Protein AF-A0A7R8H8C0-F1 (afdb_monomer_lite)

Sequence (137 aa):
MSNDFVPSKLDGRASLTVHQILSSFSAPLKEEHAWALTYQFVVGLRGLPFPTTHSGAAPYFIPNECKHIYIREDGHIHQATFSNPLGYKRDLLMSKNKCLLELGLILFSALDFGLKDEEERSFSRELEDLFNLINSG

Secondary structure (DSSP, 8-state):
------PPPP-TTSEEEHHHHHHHHTSPPPHHHHHHHHHHHHHHHHHSPP--TTS-PPPPB---SGGG-EEETTSPBPGGGG--TT--S--B---HHHHHHHHHHHHHHHHSTT--TT-PPPPPHHHHHHHHHHHT-

InterPro domains:
  IPR011019 KIND domain [PF16474] (17-134)
  IPR011019 KIND domain [PS51377] (16-137)
  IPR029901 Protein Spire [PTHR21345] (11-134)

Organism: Lepeophtheirus salmonis (NCBI:txid72036)

Structure (mmCIF, N/CA/C/O backbone):
data_AF-A0A7R8H8C0-F1
#
_entry.id   AF-A0A7R8H8C0-F1
#
loop_
_atom_site.group_PDB
_atom_site.id
_atom_site.type_symbol
_atom_site.label_atom_id
_atom_site.label_alt_id
_atom_site.label_comp_id
_atom_site.label_asym_id
_atom_site.label_entity_id
_atom_site.label_seq_id
_atom_site.pdbx_PDB_ins_code
_atom_site.Cartn_x
_atom_site.Cartn_y
_atom_site.Cartn_z
_atom_site.occupancy
_atom_site.B_iso_or_equiv
_atom_site.auth_seq_id
_atom_site.auth_comp_id
_atom_site.auth_asym_id
_atom_site.auth_atom_id
_atom_site.pdbx_PDB_model_num
ATOM 1 N N . MET A 1 1 ? -29.161 10.968 2.824 1.00 39.56 1 MET A N 1
ATOM 2 C CA . MET A 1 1 ? -27.871 10.690 2.162 1.00 39.56 1 MET A CA 1
ATOM 3 C C . MET A 1 1 ? -27.995 9.304 1.563 1.00 39.56 1 MET A C 1
ATOM 5 O O . MET A 1 1 ? -28.192 8.365 2.322 1.00 39.56 1 MET A O 1
ATOM 9 N N . SER A 1 2 ? -28.063 9.202 0.234 1.00 43.22 2 SER A N 1
ATOM 10 C CA . SER A 1 2 ? -28.180 7.906 -0.446 1.00 43.22 2 SER A CA 1
ATOM 11 C C . SER A 1 2 ? -26.827 7.207 -0.329 1.00 43.22 2 SER A C 1
ATOM 13 O O . SER A 1 2 ? -25.829 7.747 -0.802 1.00 43.22 2 SER A O 1
ATOM 15 N N . ASN A 1 3 ? -26.775 6.067 0.364 1.00 49.66 3 ASN A N 1
ATOM 16 C CA . ASN A 1 3 ? -25.627 5.163 0.309 1.00 49.66 3 ASN A CA 1
ATOM 17 C C . ASN A 1 3 ? -25.702 4.442 -1.037 1.00 49.66 3 ASN A C 1
ATOM 19 O O . ASN A 1 3 ? -26.163 3.303 -1.124 1.00 49.66 3 ASN A O 1
ATOM 23 N N . ASP A 1 4 ? -25.304 5.136 -2.099 1.00 55.84 4 ASP A N 1
ATOM 24 C CA . ASP A 1 4 ? -25.167 4.533 -3.416 1.00 55.84 4 ASP A CA 1
ATOM 25 C C . ASP A 1 4 ? -23.896 3.682 -3.389 1.00 55.84 4 ASP A C 1
ATOM 27 O O . ASP A 1 4 ? -22.810 4.112 -3.772 1.00 55.84 4 ASP A O 1
ATOM 31 N N . PHE A 1 5 ? -24.024 2.469 -2.852 1.00 54.47 5 PHE A N 1
ATOM 32 C CA . PHE A 1 5 ? -23.000 1.442 -2.955 1.00 54.47 5 PHE A CA 1
ATOM 33 C C . PHE A 1 5 ? -22.693 1.229 -4.440 1.00 54.47 5 PHE A C 1
ATOM 35 O O . PHE A 1 5 ? -23.514 0.688 -5.182 1.00 54.47 5 PHE A O 1
ATOM 42 N N . VAL A 1 6 ? -21.517 1.674 -4.883 1.00 61.12 6 VAL A N 1
ATOM 43 C CA . VAL A 1 6 ? -21.005 1.387 -6.223 1.00 61.12 6 VAL A CA 1
ATOM 44 C C . VAL A 1 6 ? -20.201 0.091 -6.121 1.00 61.12 6 VAL A C 1
ATOM 46 O O . VAL A 1 6 ? -19.080 0.123 -5.610 1.00 61.12 6 VAL A O 1
ATOM 49 N N . PRO A 1 7 ? -20.734 -1.065 -6.563 1.00 61.03 7 PRO A N 1
ATOM 50 C CA . PRO A 1 7 ? -19.987 -2.313 -6.523 1.00 61.03 7 PRO A CA 1
ATOM 51 C C . PRO A 1 7 ? -18.718 -2.188 -7.366 1.00 61.03 7 PRO A C 1
ATOM 53 O O . PRO A 1 7 ? -18.779 -2.034 -8.590 1.00 61.03 7 PRO A O 1
ATOM 56 N N . SER A 1 8 ? -17.561 -2.287 -6.714 1.00 75.50 8 SER A N 1
ATOM 57 C CA . SER A 1 8 ? -16.287 -2.379 -7.418 1.00 75.50 8 SER A CA 1
ATOM 58 C C . SER A 1 8 ? -16.183 -3.734 -8.107 1.00 75.50 8 SER A C 1
ATOM 60 O O . SER A 1 8 ? -16.211 -4.782 -7.465 1.00 75.50 8 SER A O 1
ATOM 62 N N . LYS A 1 9 ? -16.079 -3.713 -9.436 1.00 81.25 9 LYS A N 1
ATOM 63 C CA . LYS A 1 9 ? -15.799 -4.905 -10.240 1.00 81.25 9 LYS A CA 1
ATOM 64 C C . LYS A 1 9 ? -14.295 -5.067 -10.381 1.00 81.25 9 LYS A C 1
ATOM 66 O O . LYS A 1 9 ? -13.596 -4.074 -10.587 1.00 81.25 9 LYS A O 1
ATOM 71 N N . LEU A 1 10 ? -13.829 -6.312 -10.315 1.00 82.94 10 LEU A N 1
ATOM 72 C CA . LEU A 1 10 ? -12.457 -6.645 -10.676 1.00 82.94 10 LEU A CA 1
ATOM 73 C C . LEU A 1 10 ? -12.171 -6.132 -12.091 1.00 82.94 10 LEU A C 1
ATOM 75 O O . LEU A 1 10 ? -13.009 -6.258 -12.990 1.00 82.94 10 LEU A O 1
ATOM 79 N N . ASP A 1 11 ? -11.003 -5.527 -12.278 1.00 82.12 11 ASP A N 1
ATOM 80 C CA . ASP A 1 11 ? -10.558 -5.123 -13.604 1.00 82.12 11 ASP A CA 1
ATOM 81 C C . ASP A 1 11 ? -10.111 -6.348 -14.431 1.00 82.12 11 ASP A C 1
ATOM 83 O O . ASP A 1 11 ? -10.142 -7.493 -13.974 1.00 82.12 11 ASP A O 1
ATOM 87 N N . GLY A 1 12 ? -9.639 -6.122 -15.661 1.00 79.88 12 GLY A N 1
ATOM 88 C CA . GLY A 1 12 ? -9.092 -7.189 -16.514 1.00 79.88 12 GLY A CA 1
ATOM 89 C C . GLY A 1 12 ? -7.861 -7.918 -15.944 1.00 79.88 12 GLY A C 1
ATOM 90 O O . GLY A 1 12 ? -7.312 -8.781 -16.622 1.00 79.88 12 GLY A O 1
ATOM 91 N N . ARG A 1 13 ? -7.404 -7.570 -14.733 1.00 81.88 13 ARG A N 1
ATOM 92 C CA . ARG A 1 13 ? -6.285 -8.184 -14.003 1.00 81.88 13 ARG A CA 1
ATOM 93 C C . ARG A 1 13 ? -6.759 -8.961 -12.774 1.00 81.88 13 ARG A C 1
ATOM 95 O O . ARG A 1 13 ? -5.940 -9.258 -11.904 1.00 81.88 13 ARG A O 1
ATOM 102 N N . ALA A 1 14 ? -8.065 -9.222 -12.664 1.00 91.50 14 ALA A N 1
ATOM 103 C CA . ALA A 1 14 ? -8.679 -9.809 -11.476 1.00 91.50 14 ALA A CA 1
ATOM 104 C C . ALA A 1 14 ? -8.269 -9.059 -10.190 1.00 91.50 14 ALA A C 1
ATOM 106 O O . ALA A 1 14 ? -7.965 -9.675 -9.169 1.00 91.50 14 ALA A O 1
ATOM 107 N N . SER A 1 15 ? -8.168 -7.724 -10.267 1.00 93.75 15 SER A N 1
ATOM 108 C CA . SER A 1 15 ? -7.649 -6.877 -9.188 1.00 93.75 15 SER A CA 1
ATOM 109 C C . SER A 1 15 ? -8.560 -5.689 -8.882 1.00 93.75 15 SER A C 1
ATOM 111 O O . SER A 1 15 ? -9.280 -5.195 -9.751 1.00 93.75 15 SER A O 1
ATOM 113 N N . LEU A 1 16 ? -8.471 -5.195 -7.646 1.00 95.31 16 LEU A N 1
ATOM 114 C CA . LEU A 1 16 ? -9.000 -3.905 -7.203 1.00 95.31 16 LEU A CA 1
ATOM 115 C C . LEU A 1 16 ? -7.878 -3.048 -6.631 1.00 95.31 16 LEU A C 1
ATOM 117 O O . LEU A 1 16 ? -6.918 -3.558 -6.056 1.00 95.31 16 LEU A O 1
ATOM 121 N N . THR A 1 17 ? -8.013 -1.733 -6.745 1.00 95.38 17 THR A N 1
ATOM 122 C CA . THR A 1 17 ? -7.129 -0.816 -6.024 1.00 95.38 17 THR A CA 1
ATOM 123 C C . THR A 1 17 ? -7.547 -0.678 -4.561 1.00 95.38 17 THR A C 1
ATOM 125 O O . THR A 1 17 ? -8.731 -0.795 -4.239 1.00 95.38 17 THR A O 1
ATOM 128 N N . VAL A 1 18 ? -6.604 -0.348 -3.672 1.00 96.56 18 VAL A N 1
ATOM 129 C CA . VAL A 1 18 ? -6.922 -0.024 -2.265 1.00 96.56 18 VAL A CA 1
ATOM 130 C C . VAL A 1 18 ? -7.952 1.105 -2.193 1.00 96.56 18 VAL A C 1
ATOM 132 O O . VAL A 1 18 ? -8.896 1.022 -1.416 1.00 96.56 18 VAL A O 1
ATOM 135 N N . HIS A 1 19 ? -7.844 2.116 -3.062 1.00 95.00 19 HIS A N 1
ATOM 136 C CA . HIS A 1 19 ? -8.834 3.194 -3.135 1.00 95.00 19 HIS A CA 1
ATOM 137 C C . HIS A 1 19 ? -10.246 2.684 -3.464 1.00 95.00 19 HIS A C 1
ATOM 139 O O . HIS A 1 19 ? -11.192 3.038 -2.771 1.00 95.00 19 HIS A O 1
ATOM 145 N N . GLN A 1 20 ? -10.400 1.812 -4.467 1.00 94.69 20 GLN A N 1
ATOM 146 C CA . GLN A 1 20 ? -11.705 1.226 -4.804 1.00 94.69 20 GLN A CA 1
ATOM 147 C C . GLN A 1 20 ? -12.302 0.435 -3.639 1.00 94.69 20 GLN A C 1
ATOM 149 O O . GLN A 1 20 ? -13.507 0.516 -3.403 1.00 94.69 20 GLN A O 1
ATOM 154 N N . ILE A 1 21 ? -11.474 -0.305 -2.898 1.00 93.75 21 ILE A N 1
ATOM 155 C CA . ILE A 1 21 ? -11.909 -1.048 -1.710 1.00 93.75 21 ILE A CA 1
ATOM 156 C C . ILE A 1 21 ? -12.434 -0.071 -0.651 1.00 93.75 21 ILE A C 1
ATOM 158 O O . ILE A 1 21 ? -13.585 -0.195 -0.234 1.00 93.75 21 ILE A O 1
ATOM 162 N N . LEU A 1 22 ? -11.638 0.937 -0.282 1.00 93.88 22 LEU A N 1
ATOM 163 C CA . LEU A 1 22 ? -12.012 1.966 0.696 1.00 93.88 22 LEU A CA 1
ATOM 164 C C . LEU A 1 22 ? -13.315 2.680 0.315 1.00 93.88 22 LEU A C 1
ATOM 166 O O . LEU A 1 22 ? -14.233 2.780 1.128 1.00 93.88 22 LEU A O 1
ATOM 170 N N . SER A 1 23 ? -13.438 3.111 -0.942 1.00 92.50 23 SER A N 1
ATOM 171 C CA . SER A 1 23 ? -14.648 3.765 -1.449 1.00 92.50 23 SER A CA 1
ATOM 172 C C . SER A 1 23 ? -15.868 2.842 -1.431 1.00 92.50 23 SER A C 1
ATOM 174 O O . SER A 1 23 ? -16.953 3.283 -1.062 1.00 92.50 23 SER A O 1
ATOM 176 N N . SER A 1 24 ? -15.707 1.560 -1.775 1.00 90.75 24 SER A N 1
ATOM 177 C CA . SER A 1 24 ? -16.827 0.602 -1.810 1.00 90.75 24 SER A CA 1
ATOM 178 C C . SER A 1 24 ? -17.409 0.340 -0.427 1.00 90.75 24 SER A C 1
ATOM 180 O O . SER A 1 24 ? -18.621 0.205 -0.285 1.00 90.75 24 SER A O 1
ATOM 182 N N . PHE A 1 25 ? -16.552 0.269 0.593 1.00 89.56 25 PHE A N 1
ATOM 183 C CA . PHE A 1 25 ? -16.992 0.097 1.977 1.00 89.56 25 PHE A CA 1
ATOM 184 C C . PHE A 1 25 ? -17.332 1.419 2.665 1.00 89.56 25 PHE A C 1
ATOM 186 O O . PHE A 1 25 ? -17.947 1.392 3.727 1.00 89.56 25 PHE A O 1
ATOM 193 N N . SER A 1 26 ? -16.946 2.556 2.071 1.00 90.38 26 SER A N 1
ATOM 194 C CA . SER A 1 26 ? -17.037 3.882 2.694 1.00 90.38 26 SER A CA 1
ATOM 195 C C . SER A 1 26 ? -16.466 3.874 4.117 1.00 90.38 26 SER A C 1
ATOM 197 O O . SER A 1 26 ? -17.043 4.439 5.042 1.00 90.38 26 SER A O 1
ATOM 199 N N . ALA A 1 27 ? -15.353 3.158 4.292 1.00 90.38 27 ALA A N 1
ATOM 200 C CA . ALA A 1 27 ? -14.741 2.898 5.585 1.00 90.38 27 ALA A CA 1
ATOM 201 C C . ALA A 1 27 ? -13.220 2.765 5.435 1.00 90.38 27 ALA A C 1
ATOM 203 O O . ALA A 1 27 ? -12.754 2.267 4.404 1.00 90.38 27 ALA A O 1
ATOM 204 N N . PRO A 1 28 ? -12.447 3.169 6.456 1.00 92.75 28 PRO A N 1
ATOM 205 C CA . PRO A 1 28 ? -11.004 3.006 6.448 1.00 92.75 28 PRO A CA 1
ATOM 206 C C . PRO A 1 28 ? -10.586 1.542 6.573 1.00 92.75 28 PRO A C 1
ATOM 208 O O . PRO A 1 28 ? -11.372 0.663 6.949 1.00 92.75 28 PRO A O 1
ATOM 211 N N . LEU A 1 29 ? -9.303 1.277 6.325 1.00 92.00 29 LEU A N 1
ATOM 212 C CA . LEU A 1 29 ? -8.721 -0.010 6.687 1.00 92.00 29 LEU A CA 1
ATOM 213 C C . LEU A 1 29 ? -8.802 -0.240 8.205 1.00 92.00 29 LEU A C 1
ATOM 215 O O . LEU A 1 29 ? -8.847 0.687 9.022 1.00 92.00 29 LEU A O 1
ATOM 219 N N . LYS A 1 30 ? -8.822 -1.523 8.566 1.00 91.25 30 LYS A N 1
ATOM 220 C CA . LYS A 1 30 ? -8.546 -1.993 9.925 1.00 91.25 30 LYS A CA 1
ATOM 221 C C . LYS A 1 30 ? -7.059 -2.304 10.039 1.00 91.25 30 LYS A C 1
ATOM 223 O O . LYS A 1 30 ? -6.413 -2.564 9.021 1.00 91.25 30 LYS A O 1
ATOM 228 N N . GLU A 1 31 ? -6.534 -2.332 11.255 1.00 91.69 31 GLU A N 1
ATOM 229 C CA . GLU A 1 31 ? -5.114 -2.613 11.482 1.00 91.69 31 GLU A CA 1
ATOM 230 C C . GLU A 1 31 ? -4.704 -3.984 10.939 1.00 91.69 31 GLU A C 1
ATOM 232 O O . GLU A 1 31 ? -3.680 -4.104 10.273 1.00 91.69 31 GLU A O 1
ATOM 237 N N . GLU A 1 32 ? -5.534 -5.014 11.111 1.00 92.56 32 GLU A N 1
ATOM 238 C CA . GLU A 1 32 ? -5.247 -6.357 10.599 1.00 92.56 32 GLU A CA 1
ATOM 239 C C . GLU A 1 32 ? -5.119 -6.363 9.069 1.00 92.56 32 GLU A C 1
ATOM 241 O O . GLU A 1 32 ? -4.279 -7.067 8.502 1.00 92.56 32 GLU A O 1
ATOM 246 N N . HIS A 1 33 ? -5.915 -5.534 8.387 1.00 93.31 33 HIS A N 1
ATOM 247 C CA . HIS A 1 33 ? -5.809 -5.361 6.941 1.00 93.31 33 HIS A CA 1
ATOM 248 C C . HIS A 1 33 ? -4.541 -4.592 6.557 1.00 93.31 33 HIS A C 1
ATOM 250 O O . HIS A 1 33 ? -3.914 -4.938 5.557 1.00 93.31 33 HIS A O 1
ATOM 256 N N . ALA A 1 34 ? -4.135 -3.590 7.343 1.00 92.81 34 ALA A N 1
ATOM 257 C CA . ALA A 1 34 ? -2.880 -2.869 7.134 1.00 92.81 34 ALA A CA 1
ATOM 258 C C . ALA A 1 34 ? -1.665 -3.802 7.277 1.00 92.81 34 ALA A C 1
ATOM 260 O O . ALA A 1 34 ? -0.766 -3.773 6.433 1.00 92.81 34 ALA A O 1
ATOM 261 N N . TRP A 1 35 ? -1.672 -4.704 8.263 1.00 93.00 35 TRP A N 1
ATOM 262 C CA . TRP A 1 35 ? -0.643 -5.735 8.425 1.00 93.00 35 TRP A CA 1
ATOM 263 C C . TRP A 1 35 ? -0.572 -6.687 7.230 1.00 93.00 35 TRP A C 1
ATOM 265 O O . TRP A 1 35 ? 0.504 -6.898 6.663 1.00 93.00 35 TRP A O 1
ATOM 275 N N . ALA A 1 36 ? -1.716 -7.229 6.804 1.00 95.75 36 ALA A N 1
ATOM 276 C CA . ALA A 1 36 ? -1.781 -8.128 5.655 1.00 95.75 36 ALA A CA 1
ATOM 277 C C . ALA A 1 36 ? -1.317 -7.438 4.361 1.00 95.75 36 ALA A C 1
ATOM 27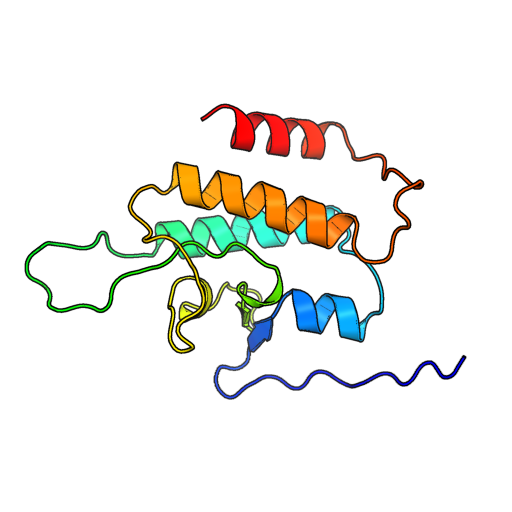9 O O . ALA A 1 36 ? -0.540 -8.011 3.590 1.00 95.75 36 ALA A O 1
ATOM 280 N N . LEU A 1 37 ? -1.744 -6.189 4.150 1.00 95.94 37 LEU A N 1
ATOM 281 C CA . LEU A 1 37 ? -1.345 -5.378 3.006 1.00 95.94 37 LEU A CA 1
ATOM 282 C C . LEU A 1 37 ? 0.162 -5.119 3.006 1.00 95.94 37 LEU A C 1
ATOM 284 O O . LEU A 1 37 ? 0.813 -5.314 1.981 1.00 95.94 37 LEU A O 1
ATOM 288 N N . THR A 1 38 ? 0.724 -4.747 4.157 1.00 95.50 38 THR A N 1
ATOM 289 C CA . THR A 1 38 ? 2.167 -4.534 4.323 1.00 95.50 38 THR A CA 1
ATOM 290 C C . THR A 1 38 ? 2.944 -5.789 3.953 1.00 95.50 38 THR A C 1
ATOM 292 O O . THR A 1 38 ? 3.862 -5.735 3.134 1.00 95.50 38 THR A O 1
ATOM 295 N N . TYR A 1 39 ? 2.543 -6.941 4.494 1.00 95.88 39 TYR A N 1
ATOM 296 C CA . TYR A 1 39 ? 3.188 -8.215 4.200 1.00 95.88 39 TYR A CA 1
ATOM 297 C C . TYR A 1 39 ? 3.162 -8.537 2.699 1.00 95.88 39 TYR A C 1
ATOM 299 O O . TYR A 1 39 ? 4.209 -8.789 2.097 1.00 95.88 39 TYR A O 1
ATOM 307 N N . GLN A 1 40 ? 1.985 -8.477 2.067 1.00 97.12 40 GLN A N 1
ATOM 308 C CA . GLN A 1 40 ? 1.841 -8.797 0.643 1.00 97.12 40 GLN A CA 1
ATOM 309 C C . GLN A 1 40 ? 2.566 -7.791 -0.260 1.00 97.12 40 GLN A C 1
ATOM 311 O O . GLN A 1 40 ? 3.132 -8.176 -1.286 1.00 97.12 40 GLN A O 1
ATOM 316 N N . PHE A 1 41 ? 2.620 -6.516 0.132 1.00 97.38 41 PHE A N 1
ATOM 317 C CA . PHE A 1 41 ? 3.397 -5.496 -0.567 1.00 97.38 41 PHE A CA 1
ATOM 318 C C . PHE A 1 41 ? 4.892 -5.791 -0.520 1.00 97.38 41 PHE A C 1
ATOM 320 O O . PHE A 1 41 ? 5.552 -5.756 -1.559 1.00 97.38 41 PHE A O 1
ATOM 327 N N . VAL A 1 42 ? 5.426 -6.141 0.653 1.00 95.50 42 VAL A N 1
ATOM 328 C CA . VAL A 1 42 ? 6.837 -6.517 0.813 1.00 95.50 42 VAL A CA 1
ATOM 329 C C . VAL A 1 42 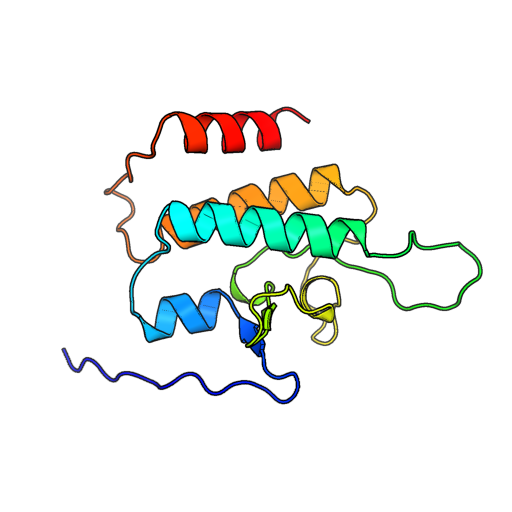? 7.166 -7.765 -0.007 1.00 95.50 42 VAL A C 1
ATOM 331 O O . VAL A 1 42 ? 8.208 -7.801 -0.665 1.00 95.50 42 VAL A O 1
ATOM 334 N N . VAL A 1 43 ? 6.281 -8.768 -0.031 1.00 95.44 43 VAL A N 1
ATOM 335 C CA . VAL A 1 43 ? 6.435 -9.964 -0.879 1.00 95.44 43 VAL A CA 1
ATOM 336 C C . VAL A 1 43 ? 6.504 -9.580 -2.361 1.00 95.44 43 VAL A C 1
ATOM 338 O O . VAL A 1 43 ? 7.442 -9.987 -3.051 1.00 95.44 43 VAL A O 1
ATOM 341 N N . GLY A 1 44 ? 5.577 -8.744 -2.839 1.00 94.38 44 GLY A N 1
ATOM 342 C CA . GLY A 1 44 ? 5.573 -8.251 -4.219 1.00 94.38 44 GLY A CA 1
ATOM 343 C C . GLY A 1 44 ? 6.836 -7.456 -4.568 1.00 94.38 44 GLY A C 1
ATOM 344 O O . GLY A 1 44 ? 7.492 -7.747 -5.567 1.00 94.38 44 GLY A O 1
ATOM 345 N N . LEU A 1 45 ? 7.232 -6.514 -3.707 1.00 94.25 45 LEU A N 1
ATOM 346 C CA . LEU A 1 45 ? 8.433 -5.687 -3.865 1.00 94.25 45 LEU A CA 1
ATOM 347 C C . LEU A 1 45 ? 9.724 -6.523 -3.857 1.00 94.25 45 LEU A C 1
ATOM 349 O O . LEU A 1 45 ? 10.681 -6.233 -4.582 1.00 94.25 45 LEU A O 1
ATOM 353 N N . ARG A 1 46 ? 9.780 -7.576 -3.032 1.00 91.81 46 ARG A N 1
ATOM 354 C CA . ARG A 1 46 ? 10.904 -8.518 -2.996 1.00 91.81 46 ARG A CA 1
ATOM 355 C C . ARG A 1 46 ? 11.015 -9.310 -4.295 1.00 91.81 46 ARG A C 1
ATOM 357 O O . ARG A 1 46 ? 12.140 -9.537 -4.733 1.00 91.81 46 ARG A O 1
ATOM 364 N N . GLY A 1 47 ? 9.882 -9.688 -4.885 1.00 89.25 47 GLY A N 1
ATOM 365 C CA . GLY A 1 47 ? 9.804 -10.437 -6.139 1.00 89.25 47 GLY A CA 1
ATOM 366 C C . GLY A 1 47 ? 10.173 -9.640 -7.392 1.00 89.25 47 GLY A C 1
ATOM 367 O O . GLY A 1 47 ? 10.369 -10.246 -8.444 1.00 89.25 47 GLY A O 1
ATOM 368 N N . LEU A 1 48 ? 10.297 -8.310 -7.307 1.00 88.12 48 LEU A N 1
ATOM 369 C CA . LEU A 1 48 ? 10.710 -7.505 -8.454 1.00 88.12 48 LEU A CA 1
ATOM 370 C C . LEU A 1 48 ? 12.185 -7.761 -8.804 1.00 88.12 48 LEU A C 1
ATOM 372 O O . LEU A 1 48 ? 13.052 -7.621 -7.928 1.00 88.12 48 LEU A O 1
ATOM 376 N N . PRO A 1 49 ? 12.498 -8.080 -10.073 1.00 81.25 49 PRO A N 1
ATOM 377 C CA . PRO A 1 49 ? 13.875 -8.129 -10.534 1.00 81.25 49 PRO A CA 1
ATOM 378 C C . PRO A 1 49 ? 14.495 -6.731 -10.426 1.00 81.25 49 PRO A C 1
ATOM 380 O O . PRO A 1 49 ? 13.860 -5.728 -10.753 1.00 81.25 49 PRO A O 1
ATOM 383 N N . PHE A 1 50 ? 15.746 -6.646 -9.967 1.00 67.31 50 PHE A N 1
ATOM 384 C CA . PHE A 1 50 ? 16.469 -5.376 -10.011 1.00 67.31 50 PHE A CA 1
ATOM 385 C C . PHE A 1 50 ? 16.633 -4.943 -11.476 1.00 67.31 50 PHE A C 1
ATOM 387 O O . PHE A 1 50 ? 16.961 -5.796 -12.308 1.00 67.31 50 PHE A O 1
ATOM 394 N N . PRO A 1 51 ? 16.429 -3.655 -11.815 1.00 60.47 51 PRO A N 1
ATOM 395 C CA . PRO A 1 51 ? 16.653 -3.179 -13.170 1.00 60.47 51 PRO A CA 1
ATOM 396 C C . PRO A 1 51 ? 18.126 -3.388 -13.537 1.00 60.47 51 PRO A C 1
ATOM 398 O O . PRO A 1 51 ? 19.009 -2.664 -13.083 1.00 60.47 51 PRO A O 1
ATOM 401 N N . THR A 1 52 ? 18.415 -4.413 -14.335 1.00 56.38 52 THR A N 1
ATOM 402 C CA . THR A 1 52 ? 19.738 -4.593 -14.931 1.00 56.38 52 THR A CA 1
ATOM 403 C C . THR A 1 52 ? 19.835 -3.681 -16.144 1.00 56.38 52 THR A C 1
ATOM 405 O O . THR A 1 52 ? 18.931 -3.679 -16.979 1.00 56.38 52 THR A O 1
ATOM 408 N N . THR A 1 53 ? 20.947 -2.965 -16.280 1.00 53.06 53 THR A N 1
ATOM 409 C CA . THR A 1 53 ? 21.246 -1.977 -17.336 1.00 53.06 53 THR A CA 1
ATOM 410 C C . THR A 1 53 ? 21.138 -2.495 -18.779 1.00 53.06 53 THR A C 1
ATOM 412 O O . THR A 1 53 ? 21.283 -1.714 -19.714 1.00 53.06 53 THR A O 1
ATOM 415 N N . HIS A 1 54 ? 20.875 -3.790 -18.983 1.00 55.59 54 HIS A N 1
ATOM 416 C CA . HIS A 1 54 ? 20.937 -4.462 -20.281 1.00 55.59 54 HIS A CA 1
ATOM 417 C C . HIS A 1 54 ? 19.647 -5.178 -20.716 1.00 55.59 54 HIS A C 1
ATOM 419 O O . HIS A 1 54 ? 19.641 -5.750 -21.801 1.00 55.59 54 HIS A O 1
ATOM 425 N N . SER A 1 55 ? 18.558 -5.182 -19.930 1.00 59.31 55 SER A N 1
ATOM 426 C CA . SER A 1 55 ? 17.411 -6.063 -20.237 1.00 59.31 55 SER A CA 1
ATOM 427 C C . SER A 1 55 ? 16.291 -5.452 -21.088 1.00 59.31 55 SER A C 1
ATOM 429 O O . SER A 1 55 ? 15.364 -6.173 -21.444 1.00 59.31 55 SER A O 1
ATOM 431 N N . GLY A 1 56 ? 16.320 -4.155 -21.419 1.00 63.19 56 GLY A N 1
ATOM 432 C CA . GLY A 1 56 ? 15.216 -3.506 -22.153 1.00 63.19 56 GLY A CA 1
ATOM 433 C C . GLY A 1 56 ? 13.855 -3.570 -21.435 1.00 63.19 56 GLY A C 1
ATOM 434 O O . GLY A 1 56 ? 12.833 -3.222 -22.023 1.00 63.19 56 GLY A O 1
ATOM 435 N N . ALA A 1 57 ? 13.828 -4.026 -20.178 1.00 74.12 57 ALA A N 1
ATOM 436 C CA . ALA A 1 57 ? 12.619 -4.136 -19.383 1.00 74.12 57 ALA A CA 1
ATOM 437 C C . ALA A 1 57 ? 12.102 -2.747 -18.996 1.00 74.12 57 ALA A C 1
ATOM 439 O O . ALA A 1 57 ? 12.879 -1.828 -18.721 1.00 74.12 57 ALA A O 1
ATOM 440 N N . ALA A 1 58 ? 10.776 -2.608 -18.953 1.00 81.56 58 ALA A N 1
ATOM 441 C CA . ALA A 1 58 ? 10.142 -1.389 -18.478 1.00 81.56 58 ALA A CA 1
ATOM 442 C C . ALA A 1 58 ? 10.556 -1.104 -17.019 1.00 81.56 58 ALA A C 1
ATOM 444 O O . ALA A 1 58 ? 10.636 -2.038 -16.216 1.00 81.56 58 ALA A O 1
ATOM 445 N N . PRO A 1 59 ? 10.813 0.164 -16.658 1.00 88.81 59 PRO A N 1
ATOM 446 C CA . PRO A 1 59 ? 11.193 0.511 -15.298 1.00 88.81 59 PRO A CA 1
ATOM 447 C C . PRO A 1 59 ? 10.037 0.303 -14.313 1.00 88.81 59 PRO A C 1
ATOM 449 O O . PRO A 1 59 ? 8.860 0.413 -14.669 1.00 88.81 59 PRO A O 1
ATOM 452 N N . TYR A 1 60 ? 10.397 0.075 -13.049 1.00 93.25 60 TYR A N 1
ATOM 453 C CA . TYR A 1 60 ? 9.457 0.072 -11.932 1.00 93.25 60 TYR A CA 1
ATOM 454 C C . TYR A 1 60 ? 9.354 1.456 -1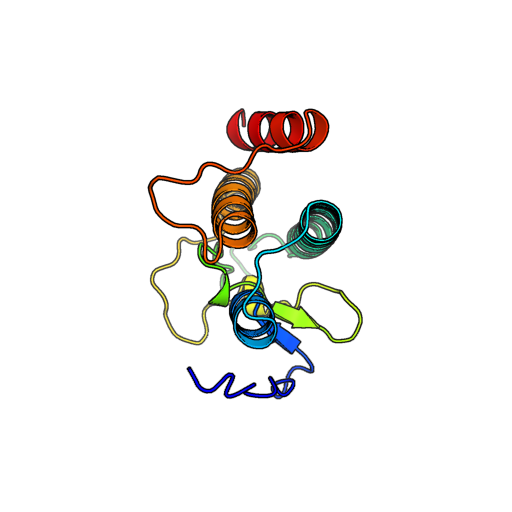1.285 1.00 93.25 60 TYR A C 1
ATOM 456 O O . TYR A 1 60 ? 10.308 2.236 -11.284 1.00 93.25 60 TYR A O 1
ATOM 464 N N . PHE A 1 61 ? 8.195 1.739 -10.699 1.00 95.12 61 PHE A N 1
ATOM 465 C CA . PHE A 1 61 ? 7.840 3.014 -10.087 1.00 95.12 61 PHE A CA 1
ATOM 466 C C . PHE A 1 61 ? 7.323 2.805 -8.667 1.00 95.12 61 PHE A C 1
ATOM 468 O O . PHE A 1 61 ? 6.666 1.804 -8.377 1.00 95.12 61 PHE A O 1
ATOM 475 N N . ILE A 1 62 ? 7.595 3.769 -7.794 1.00 96.12 62 ILE A N 1
ATOM 476 C CA . ILE A 1 62 ? 7.152 3.753 -6.401 1.00 96.12 62 ILE A CA 1
ATOM 477 C C . ILE A 1 62 ? 5.689 4.218 -6.342 1.00 96.12 62 ILE A C 1
ATOM 479 O O . ILE A 1 62 ? 5.405 5.343 -6.764 1.00 96.12 62 ILE A O 1
ATOM 483 N N . PRO A 1 63 ? 4.736 3.392 -5.871 1.00 97.00 63 PRO A N 1
ATOM 484 C CA . PRO A 1 63 ? 3.381 3.861 -5.606 1.00 97.00 63 PRO A CA 1
ATOM 485 C C . PRO A 1 63 ? 3.401 4.861 -4.446 1.00 97.00 63 PRO A C 1
ATOM 487 O O . PRO A 1 63 ? 4.075 4.629 -3.452 1.00 97.00 63 PRO A O 1
ATOM 490 N N . ASN A 1 64 ? 2.638 5.942 -4.579 1.00 95.69 64 ASN A N 1
ATOM 491 C CA . ASN A 1 64 ? 2.522 7.028 -3.594 1.00 95.69 64 ASN A CA 1
ATOM 492 C C . ASN A 1 64 ? 1.057 7.383 -3.251 1.00 95.69 64 ASN A C 1
ATOM 494 O O . ASN A 1 64 ? 0.795 8.379 -2.592 1.00 95.69 64 ASN A O 1
ATOM 498 N N . GLU A 1 65 ? 0.080 6.596 -3.721 1.00 96.38 65 GLU A N 1
ATOM 499 C CA . GLU A 1 65 ? -1.347 6.802 -3.427 1.00 96.38 65 GLU A CA 1
ATOM 500 C C . GLU A 1 65 ? -2.089 5.456 -3.366 1.00 96.38 65 GLU A C 1
ATOM 502 O O . GLU A 1 65 ? -1.716 4.505 -4.059 1.00 96.38 65 GLU A O 1
ATOM 507 N N . CYS A 1 66 ? -3.212 5.390 -2.637 1.00 96.56 66 CYS A N 1
ATOM 508 C CA . CYS A 1 66 ? -4.054 4.184 -2.533 1.00 96.56 66 CYS A CA 1
ATOM 509 C C . CYS A 1 66 ? -4.525 3.639 -3.896 1.00 96.56 66 CYS A C 1
ATOM 511 O O . CYS A 1 66 ? -4.653 2.430 -4.081 1.00 96.56 66 CYS A O 1
ATOM 513 N N . LYS A 1 67 ? -4.769 4.514 -4.881 1.00 95.00 67 LYS A N 1
ATOM 514 C CA . LYS A 1 67 ? -5.189 4.117 -6.241 1.00 95.00 67 LYS A CA 1
ATOM 515 C C . LYS A 1 67 ? -4.081 3.417 -7.039 1.00 95.00 67 LYS A C 1
ATOM 517 O O . LYS A 1 67 ? -4.339 2.858 -8.099 1.00 95.00 67 LYS A O 1
ATOM 522 N N . HIS A 1 68 ? -2.841 3.474 -6.554 1.00 96.88 68 HIS A N 1
ATOM 523 C CA . HIS A 1 68 ? -1.697 2.833 -7.189 1.00 96.88 68 HIS A CA 1
ATOM 524 C C . HIS A 1 68 ? -1.437 1.425 -6.657 1.00 96.88 68 HIS A C 1
ATOM 526 O O . HIS A 1 68 ? -0.676 0.709 -7.291 1.00 96.88 68 HIS A O 1
ATOM 532 N N . ILE A 1 69 ? -2.043 1.005 -5.542 1.00 97.06 69 ILE A N 1
ATOM 533 C CA . ILE A 1 69 ? -1.846 -0.340 -4.988 1.00 97.06 69 ILE A CA 1
ATOM 534 C C . ILE A 1 69 ? -2.974 -1.252 -5.447 1.00 97.06 69 ILE A C 1
ATOM 536 O O . ILE A 1 69 ? -4.126 -1.015 -5.098 1.00 97.06 69 ILE A O 1
ATOM 540 N N . TYR A 1 70 ? -2.630 -2.301 -6.193 1.00 96.38 70 TYR A N 1
ATOM 541 C CA . TYR A 1 70 ? -3.565 -3.282 -6.740 1.00 96.38 70 TYR A CA 1
ATOM 542 C C . TYR A 1 70 ? -3.486 -4.594 -5.958 1.00 96.38 70 TYR A C 1
ATOM 544 O O . TYR A 1 70 ? -2.427 -5.225 -5.912 1.00 96.38 70 TYR A O 1
ATOM 552 N N . ILE A 1 71 ? -4.619 -5.020 -5.407 1.00 96.31 71 ILE A N 1
ATOM 553 C CA . ILE A 1 71 ? -4.809 -6.295 -4.717 1.00 96.31 71 ILE A CA 1
ATOM 554 C C . ILE A 1 71 ? -5.606 -7.217 -5.639 1.00 96.31 71 ILE A C 1
ATOM 556 O O . ILE A 1 71 ? -6.679 -6.846 -6.117 1.00 96.31 71 ILE A O 1
ATOM 560 N N . ARG A 1 72 ? -5.068 -8.405 -5.906 1.00 95.56 72 ARG A N 1
ATOM 561 C CA . ARG A 1 72 ? -5.741 -9.456 -6.674 1.00 95.56 72 ARG A CA 1
ATOM 562 C C . ARG A 1 72 ? -6.810 -10.160 -5.840 1.00 95.56 72 ARG A C 1
ATOM 564 O O . ARG A 1 72 ? -6.774 -10.124 -4.614 1.00 95.56 72 ARG A O 1
ATOM 571 N N . GLU A 1 73 ? -7.711 -10.876 -6.502 1.00 93.19 73 GLU A N 1
ATOM 572 C CA . GLU A 1 73 ? -8.720 -11.723 -5.845 1.00 93.19 73 GLU A CA 1
ATOM 573 C C . GLU A 1 73 ? -8.130 -12.805 -4.920 1.00 93.19 73 GLU A C 1
ATOM 575 O O . GLU A 1 73 ? -8.776 -13.214 -3.960 1.00 93.19 73 GLU A O 1
ATOM 580 N N . ASP A 1 74 ? -6.887 -13.227 -5.169 1.00 93.50 74 ASP A N 1
ATOM 581 C CA . ASP A 1 74 ? -6.143 -14.183 -4.341 1.00 93.50 74 ASP A CA 1
ATOM 582 C C . ASP A 1 74 ? -5.390 -13.526 -3.165 1.00 93.50 74 ASP A C 1
ATOM 584 O O . ASP A 1 74 ? -4.680 -14.200 -2.421 1.00 93.50 74 ASP A O 1
ATOM 588 N N . GLY A 1 75 ? -5.536 -12.208 -2.986 1.00 92.00 75 GLY A N 1
ATOM 589 C CA . GLY A 1 75 ? -4.925 -11.436 -1.904 1.00 92.00 75 GLY A CA 1
ATOM 590 C C . GLY A 1 75 ? -3.483 -10.989 -2.163 1.00 92.00 75 GLY A C 1
ATOM 591 O O . GLY A 1 75 ? -2.916 -10.275 -1.335 1.00 92.00 75 GLY A O 1
ATOM 592 N N . HIS A 1 76 ? -2.877 -11.352 -3.296 1.00 95.56 76 HIS A N 1
ATOM 593 C CA . HIS A 1 76 ? -1.526 -10.908 -3.642 1.00 95.56 76 HIS A CA 1
ATOM 594 C C . HIS A 1 76 ? -1.501 -9.504 -4.262 1.00 95.56 76 HIS A C 1
ATOM 596 O O . HIS A 1 76 ? -2.453 -9.058 -4.905 1.00 95.56 76 HIS A O 1
ATOM 602 N N . ILE A 1 77 ? -0.358 -8.818 -4.145 1.00 96.75 77 ILE A N 1
ATOM 603 C CA . ILE A 1 77 ? -0.128 -7.547 -4.841 1.00 96.75 77 ILE A CA 1
ATOM 604 C C . ILE A 1 77 ? 0.160 -7.786 -6.323 1.00 96.75 77 ILE A C 1
ATOM 606 O O . ILE A 1 77 ? 1.093 -8.496 -6.699 1.00 96.75 77 ILE A O 1
ATOM 610 N N . HIS A 1 78 ? -0.633 -7.150 -7.183 1.00 95.00 78 HIS A N 1
ATOM 611 C CA . HIS A 1 78 ? -0.457 -7.223 -8.629 1.00 95.00 78 HIS A CA 1
ATOM 612 C C . HIS A 1 78 ? 0.724 -6.344 -9.092 1.00 95.00 78 HIS A C 1
ATOM 614 O O . HIS A 1 78 ? 0.907 -5.227 -8.604 1.00 95.00 78 HIS A O 1
ATOM 620 N N . GLN A 1 79 ? 1.481 -6.786 -10.110 1.00 91.81 79 GLN A N 1
ATOM 621 C CA . GLN A 1 79 ? 2.668 -6.078 -10.645 1.00 91.81 79 GLN A CA 1
ATOM 622 C C . GLN A 1 79 ? 2.392 -4.649 -11.149 1.00 91.81 79 GLN A C 1
ATOM 624 O O . GLN A 1 79 ? 3.287 -3.804 -11.200 1.00 91.81 79 GLN A O 1
ATOM 629 N N . ALA A 1 80 ? 1.136 -4.369 -11.509 1.00 92.94 80 ALA A N 1
ATOM 630 C CA . ALA A 1 80 ? 0.679 -3.041 -11.919 1.00 92.94 80 ALA A CA 1
ATOM 631 C C . ALA A 1 80 ? 0.913 -1.987 -10.826 1.00 92.94 80 ALA A C 1
ATOM 633 O O . ALA A 1 80 ? 1.098 -0.818 -11.153 1.00 92.94 80 ALA A O 1
ATOM 634 N N . THR A 1 81 ? 0.999 -2.413 -9.560 1.00 96.06 81 THR A N 1
ATOM 635 C CA . THR A 1 81 ? 1.354 -1.558 -8.421 1.00 96.06 81 THR A CA 1
ATOM 636 C C . THR A 1 81 ? 2.673 -0.822 -8.633 1.00 96.06 81 THR A C 1
ATOM 638 O O . THR A 1 81 ? 2.781 0.375 -8.372 1.00 96.06 81 THR A O 1
ATOM 641 N N . PHE A 1 82 ? 3.650 -1.517 -9.214 1.00 95.31 82 PHE A N 1
ATOM 642 C CA . PHE A 1 82 ? 4.991 -0.999 -9.473 1.00 95.31 82 PHE A CA 1
ATOM 643 C C . PHE A 1 82 ? 5.196 -0.574 -10.931 1.00 95.31 82 PHE A C 1
ATOM 645 O O . PHE A 1 82 ? 6.299 -0.213 -11.322 1.00 95.31 82 PHE A O 1
ATOM 652 N N . SER A 1 83 ? 4.155 -0.623 -11.762 1.00 92.31 83 SER A N 1
ATOM 653 C CA . SER A 1 83 ? 4.200 -0.202 -13.169 1.00 92.31 83 SER A CA 1
ATOM 654 C C . SER A 1 83 ? 3.556 1.168 -13.319 1.00 92.31 83 SER A C 1
ATOM 656 O O . SER A 1 83 ? 2.654 1.480 -12.549 1.00 92.31 83 SER A O 1
ATOM 658 N N . ASN A 1 84 ? 3.917 1.960 -14.336 1.00 90.12 84 ASN A N 1
ATOM 659 C CA . ASN A 1 84 ? 3.300 3.273 -14.586 1.00 90.12 84 ASN A CA 1
ATOM 660 C C . ASN A 1 84 ? 2.629 3.428 -15.958 1.00 90.12 84 ASN A C 1
ATOM 662 O O . ASN A 1 84 ? 2.977 4.334 -16.712 1.00 90.12 84 ASN A O 1
ATOM 666 N N . PRO A 1 85 ? 1.637 2.576 -16.284 1.00 78.31 85 PRO A N 1
ATOM 667 C CA . PRO A 1 85 ? 1.020 2.571 -17.610 1.00 78.31 85 PRO A CA 1
ATOM 668 C C . PRO A 1 85 ? 0.230 3.850 -17.920 1.00 78.31 85 PRO A C 1
ATOM 670 O O . PRO A 1 85 ? 0.058 4.187 -19.084 1.00 78.31 85 PRO A O 1
ATOM 673 N N . LEU A 1 86 ? -0.247 4.557 -16.891 1.00 82.69 86 LEU A N 1
ATOM 674 C CA . LEU A 1 86 ? -1.055 5.773 -17.030 1.00 82.69 86 LEU A CA 1
ATOM 675 C C . LEU A 1 86 ? -0.233 7.065 -16.886 1.00 82.69 86 LEU A C 1
ATOM 677 O O . LEU A 1 86 ? -0.806 8.148 -16.879 1.00 82.69 86 LEU A O 1
ATOM 681 N N . GLY A 1 87 ? 1.096 6.964 -16.758 1.00 85.38 87 GLY A N 1
ATOM 682 C CA . GLY A 1 87 ? 1.977 8.134 -16.711 1.00 85.38 87 GLY A CA 1
ATOM 683 C C . GLY A 1 87 ? 1.782 9.031 -15.484 1.00 85.38 87 GLY A C 1
ATOM 684 O O . GLY A 1 87 ? 2.033 10.231 -15.560 1.00 85.38 87 GLY A O 1
ATOM 685 N N . TYR A 1 88 ? 1.342 8.477 -14.350 1.00 88.31 88 TYR A N 1
ATOM 686 C CA . TYR A 1 88 ? 1.243 9.232 -13.101 1.00 88.31 88 TYR A CA 1
ATOM 687 C C . TYR A 1 88 ? 2.609 9.778 -12.681 1.00 88.31 88 TYR A C 1
ATOM 689 O O . TYR A 1 88 ? 3.642 9.148 -12.924 1.00 88.31 88 TYR A O 1
ATOM 697 N N . LYS A 1 89 ? 2.619 10.923 -11.995 1.00 91.81 89 LYS A N 1
ATOM 698 C CA . LYS A 1 89 ? 3.838 11.481 -11.404 1.00 91.81 89 LYS A CA 1
ATOM 699 C C . LYS A 1 89 ? 4.294 10.587 -10.244 1.00 91.81 89 LYS A C 1
ATOM 701 O O . LYS A 1 89 ? 3.804 10.717 -9.125 1.00 91.81 89 LYS A O 1
ATOM 706 N N . ARG A 1 90 ? 5.206 9.659 -10.539 1.00 94.12 90 ARG A N 1
ATOM 707 C CA . ARG A 1 90 ? 5.793 8.708 -9.591 1.00 94.12 90 ARG A CA 1
ATOM 708 C C . ARG A 1 90 ? 7.284 8.578 -9.822 1.00 94.12 90 ARG A C 1
ATOM 710 O O . ARG A 1 90 ? 7.741 8.579 -10.965 1.00 94.12 90 ARG A O 1
ATOM 717 N N . ASP A 1 91 ? 8.013 8.427 -8.730 1.00 93.25 91 ASP A N 1
ATOM 718 C CA . ASP A 1 91 ? 9.454 8.244 -8.773 1.00 93.25 91 ASP A CA 1
ATOM 719 C C . ASP A 1 91 ? 9.815 6.837 -9.245 1.00 93.25 91 ASP A C 1
ATOM 721 O O . ASP A 1 91 ? 9.085 5.869 -9.016 1.00 93.25 91 ASP A O 1
ATOM 725 N N . LEU A 1 92 ? 10.975 6.719 -9.888 1.00 93.06 92 LEU A N 1
ATOM 726 C CA . LEU A 1 92 ? 11.547 5.424 -10.232 1.00 93.06 92 LEU A CA 1
ATOM 727 C C . LEU A 1 92 ? 11.898 4.648 -8.960 1.00 93.06 92 LEU A C 1
ATOM 729 O O . LEU A 1 92 ? 12.448 5.195 -7.999 1.00 93.06 92 LEU A O 1
ATOM 733 N N . LEU A 1 93 ? 11.627 3.346 -8.981 1.00 92.06 93 LEU A N 1
ATOM 734 C CA . LEU A 1 93 ? 11.987 2.432 -7.907 1.00 92.06 93 LEU A CA 1
ATOM 735 C C . LEU A 1 93 ? 13.492 2.130 -7.952 1.00 92.06 93 LEU A C 1
ATOM 737 O O . LEU A 1 93 ? 13.925 1.092 -8.447 1.00 92.06 93 LEU A O 1
ATOM 741 N N . MET A 1 94 ? 14.287 3.057 -7.419 1.00 89.00 94 MET A N 1
ATOM 742 C CA . MET A 1 94 ? 15.744 2.916 -7.278 1.00 89.00 94 MET A CA 1
ATOM 743 C C . MET A 1 94 ? 16.157 2.430 -5.881 1.00 89.00 94 MET A C 1
ATOM 745 O O . MET A 1 94 ? 17.280 1.972 -5.690 1.00 89.00 94 MET A O 1
ATOM 749 N N . SER A 1 95 ? 15.252 2.519 -4.900 1.00 89.56 95 SER A N 1
ATOM 750 C CA . SER A 1 95 ? 15.470 2.101 -3.513 1.00 89.56 95 SER A CA 1
ATOM 751 C C . SER A 1 95 ? 14.219 1.428 -2.959 1.00 89.56 95 SER A C 1
ATOM 753 O O . SER A 1 95 ? 13.126 1.999 -2.996 1.00 89.56 95 SER A O 1
ATOM 755 N N . LYS A 1 96 ? 14.386 0.217 -2.411 1.00 90.31 96 LYS A N 1
ATOM 756 C CA . LYS A 1 96 ? 13.304 -0.490 -1.714 1.00 90.31 96 LYS A CA 1
ATOM 757 C C . LYS A 1 96 ? 12.917 0.228 -0.418 1.00 90.31 96 LYS A C 1
ATOM 759 O O . LYS A 1 96 ? 11.728 0.316 -0.151 1.00 90.31 96 LYS A O 1
ATOM 764 N N . ASN A 1 97 ? 13.870 0.823 0.308 1.00 90.56 97 ASN A N 1
ATOM 765 C CA . ASN A 1 97 ? 13.583 1.601 1.522 1.00 90.56 97 ASN A CA 1
ATOM 766 C C . ASN A 1 97 ? 12.674 2.794 1.216 1.00 90.56 97 ASN A C 1
ATOM 768 O O . ASN A 1 97 ? 11.645 2.955 1.859 1.00 90.56 97 ASN A O 1
ATOM 772 N N . LYS A 1 98 ? 12.975 3.562 0.158 1.00 92.56 98 LYS A N 1
ATOM 773 C CA . LYS A 1 98 ? 12.104 4.671 -0.267 1.00 92.56 98 LYS A CA 1
ATOM 774 C C . LYS A 1 98 ? 10.692 4.191 -0.613 1.00 92.56 98 LYS A C 1
ATOM 776 O O . LYS A 1 98 ? 9.715 4.850 -0.289 1.00 92.56 98 LYS A O 1
ATOM 781 N N . CYS A 1 99 ? 10.578 3.026 -1.246 1.00 94.50 99 CYS A N 1
ATOM 782 C CA . CYS A 1 99 ? 9.276 2.437 -1.542 1.00 94.50 99 CYS A CA 1
ATOM 783 C C . CYS A 1 99 ? 8.498 2.024 -0.286 1.00 94.50 99 CYS A C 1
ATOM 785 O O . CYS A 1 99 ? 7.274 2.102 -0.287 1.00 94.50 99 CYS A O 1
ATOM 787 N N . LEU A 1 100 ? 9.191 1.569 0.760 1.00 94.12 100 LEU A N 1
ATOM 788 C CA . LEU A 1 100 ? 8.575 1.234 2.043 1.00 94.12 100 LEU A CA 1
ATOM 789 C C . LEU A 1 100 ? 8.135 2.492 2.800 1.00 94.12 100 LEU A C 1
ATOM 791 O O . LEU A 1 100 ? 7.047 2.487 3.363 1.00 94.12 100 LEU A O 1
ATOM 795 N N . LEU A 1 101 ? 8.916 3.574 2.746 1.00 93.50 101 LEU A N 1
ATOM 796 C CA . LEU A 1 101 ? 8.526 4.880 3.291 1.00 93.50 101 LEU A CA 1
ATOM 797 C C . LEU A 1 101 ? 7.212 5.379 2.671 1.00 93.50 101 LEU A C 1
ATOM 799 O O . LEU A 1 101 ? 6.270 5.712 3.384 1.00 93.50 101 LEU A O 1
ATOM 803 N N . GLU A 1 102 ? 7.110 5.345 1.340 1.00 95.75 102 GLU A N 1
ATOM 804 C CA . GLU A 1 102 ? 5.879 5.721 0.630 1.00 95.75 102 GLU A CA 1
ATOM 805 C C . GLU A 1 102 ? 4.705 4.786 0.960 1.00 95.75 102 GLU A C 1
ATOM 807 O O . GLU A 1 102 ? 3.571 5.239 1.108 1.00 95.75 102 GLU A O 1
ATOM 812 N N . LEU A 1 103 ? 4.960 3.484 1.153 1.00 96.00 103 LEU A N 1
ATOM 813 C CA . LEU A 1 103 ? 3.934 2.563 1.647 1.00 96.00 103 LEU A CA 1
ATOM 814 C C . LEU A 1 103 ? 3.403 2.998 3.020 1.00 96.00 103 LEU A C 1
ATOM 816 O O . LEU A 1 103 ? 2.193 2.949 3.223 1.00 96.00 103 LEU A O 1
ATOM 820 N N . GLY A 1 104 ? 4.271 3.438 3.936 1.00 94.12 104 GLY A N 1
ATOM 821 C CA . GLY A 1 104 ? 3.867 3.959 5.246 1.00 94.12 104 GLY A CA 1
ATOM 822 C C . GLY A 1 104 ? 2.862 5.108 5.129 1.00 94.12 104 GLY A C 1
ATOM 823 O O . GLY A 1 104 ? 1.806 5.070 5.759 1.00 94.12 104 GLY A O 1
ATOM 824 N N . LEU A 1 105 ? 3.127 6.071 4.240 1.00 93.31 105 LEU A N 1
ATOM 825 C CA . LEU A 1 105 ? 2.220 7.197 3.969 1.00 93.31 105 LEU A CA 1
ATOM 826 C C . LEU A 1 105 ? 0.881 6.746 3.366 1.00 93.31 105 LEU A C 1
ATOM 828 O O . LEU A 1 105 ? -0.180 7.268 3.720 1.00 93.31 105 LEU A O 1
ATOM 832 N N . ILE A 1 106 ? 0.910 5.757 2.469 1.00 95.94 106 ILE A N 1
ATOM 833 C CA . ILE A 1 106 ? -0.311 5.188 1.883 1.00 95.94 106 ILE A CA 1
ATOM 834 C C . ILE A 1 106 ? -1.137 4.460 2.946 1.00 95.94 106 ILE A C 1
ATOM 836 O O . ILE A 1 106 ? -2.357 4.608 2.966 1.00 95.94 106 ILE A O 1
ATOM 840 N N . LEU A 1 107 ? -0.497 3.683 3.823 1.00 94.75 107 LEU A N 1
ATOM 841 C CA . LEU A 1 107 ? -1.168 2.971 4.911 1.00 94.75 107 LEU A CA 1
ATOM 842 C C . LEU A 1 107 ? -1.818 3.945 5.888 1.00 94.75 107 LEU A C 1
ATOM 844 O O . LEU A 1 107 ? -2.983 3.750 6.219 1.00 94.75 107 LEU A O 1
ATOM 848 N N . PHE A 1 108 ? -1.110 5.008 6.272 1.00 90.62 108 PHE A N 1
ATOM 849 C CA . PHE A 1 108 ? -1.665 6.085 7.089 1.00 90.62 108 PHE A CA 1
ATOM 850 C C . PHE A 1 108 ? -2.913 6.686 6.427 1.00 90.62 108 PHE A C 1
ATOM 852 O O . PHE A 1 108 ? -3.998 6.667 6.999 1.00 90.62 108 PHE A O 1
ATOM 859 N N . SER A 1 109 ? -2.807 7.064 5.150 1.00 92.44 109 SER A N 1
ATOM 860 C CA . SER A 1 109 ? -3.939 7.604 4.380 1.00 92.44 109 SER A CA 1
ATOM 861 C C . SER A 1 109 ? -5.123 6.630 4.274 1.00 92.44 109 SER A C 1
ATOM 863 O O . SER A 1 109 ? -6.277 7.047 4.219 1.00 92.44 109 SER A O 1
ATOM 865 N N . ALA A 1 110 ? -4.858 5.323 4.204 1.00 94.69 110 ALA A N 1
ATOM 866 C CA . ALA A 1 110 ? -5.889 4.292 4.117 1.00 94.69 110 ALA A CA 1
ATOM 867 C C . ALA A 1 110 ? -6.554 3.998 5.473 1.00 94.69 110 ALA A C 1
ATOM 869 O O . ALA A 1 110 ? -7.733 3.637 5.516 1.00 94.69 110 ALA A O 1
ATOM 870 N N . LEU A 1 111 ? -5.805 4.128 6.569 1.00 92.62 111 LEU A N 1
ATOM 871 C CA . LEU A 1 111 ? -6.295 3.999 7.940 1.00 92.62 111 LEU A CA 1
ATOM 872 C C . LEU A 1 111 ? -7.086 5.237 8.384 1.00 92.62 111 LEU A C 1
ATOM 874 O O . LEU A 1 111 ? -8.042 5.081 9.140 1.00 92.62 111 LEU A O 1
ATOM 878 N N . ASP A 1 112 ? -6.768 6.415 7.856 1.00 91.44 112 ASP A N 1
ATOM 879 C CA . ASP A 1 112 ? -7.480 7.666 8.156 1.00 91.44 112 ASP A CA 1
ATOM 880 C C . ASP A 1 112 ? -8.576 8.001 7.136 1.00 91.44 112 ASP A C 1
ATOM 882 O O . ASP A 1 112 ? -9.233 9.039 7.207 1.00 91.44 112 ASP A O 1
ATOM 886 N N . PHE A 1 113 ? -8.816 7.112 6.170 1.00 91.50 113 PHE A N 1
ATOM 887 C CA . PHE A 1 113 ? -9.804 7.340 5.123 1.00 91.50 113 PHE A CA 1
ATOM 888 C C . PHE A 1 113 ? -11.201 7.627 5.702 1.00 91.50 113 PHE A C 1
ATOM 890 O O . PHE A 1 113 ? -11.817 6.773 6.342 1.00 91.50 113 PHE A O 1
ATOM 897 N N . GLY A 1 114 ? -11.724 8.819 5.403 1.00 85.12 114 GLY A N 1
ATOM 898 C CA . GLY A 1 114 ? -13.055 9.260 5.826 1.00 85.12 114 GLY A CA 1
ATOM 899 C C . GLY A 1 114 ? -13.112 9.917 7.208 1.00 85.12 114 GLY A C 1
ATOM 900 O O . GLY A 1 114 ? -14.201 10.337 7.602 1.00 85.12 114 GLY A O 1
ATOM 901 N N . LEU A 1 115 ? -11.984 10.036 7.917 1.00 83.25 115 LEU A N 1
ATOM 902 C CA . LEU A 1 115 ? -11.882 10.865 9.119 1.00 83.25 115 LEU A CA 1
ATOM 903 C C . LEU A 1 115 ? -11.833 12.350 8.750 1.00 83.25 115 LEU A C 1
ATOM 905 O O . LEU A 1 115 ? -11.428 12.728 7.648 1.00 83.25 115 LEU A O 1
ATOM 909 N N . LYS A 1 116 ? -12.288 13.198 9.672 1.00 79.81 116 LYS A N 1
ATOM 910 C CA . LYS A 1 116 ? -12.139 14.655 9.559 1.00 79.81 116 LYS A CA 1
ATOM 911 C C . LYS A 1 116 ? -10.759 15.070 10.066 1.00 79.81 116 LYS A C 1
ATOM 913 O O . LYS A 1 116 ? -10.216 14.404 10.935 1.00 79.81 116 LYS A O 1
ATOM 918 N N . ASP A 1 117 ? -10.260 16.221 9.620 1.00 72.12 117 ASP A N 1
ATOM 919 C CA . ASP A 1 117 ? -8.933 16.748 10.001 1.00 72.12 117 ASP A CA 1
ATOM 920 C C . ASP A 1 117 ? -8.730 16.942 11.523 1.00 72.12 117 ASP A C 1
ATOM 922 O O . ASP A 1 117 ? -7.603 17.071 11.988 1.00 72.12 117 ASP A O 1
ATOM 926 N N . GLU A 1 118 ? -9.814 16.980 12.304 1.00 70.75 118 GLU A N 1
ATOM 927 C CA . GLU A 1 118 ? -9.807 17.131 13.769 1.00 70.75 118 GLU A CA 1
ATOM 928 C C . GLU A 1 118 ? -9.856 15.784 14.521 1.00 70.75 118 GLU A C 1
ATOM 930 O O . GLU A 1 118 ? -9.743 15.751 15.746 1.00 70.75 118 GLU A O 1
ATOM 935 N N . GLU A 1 119 ? -10.063 14.673 13.809 1.00 74.44 119 GLU A N 1
ATOM 936 C CA . GLU A 1 119 ? -10.192 13.328 14.367 1.00 74.44 119 GLU A CA 1
ATOM 937 C C . GLU A 1 119 ? -8.900 12.539 14.113 1.00 74.44 119 GLU A C 1
ATOM 939 O O . GLU A 1 119 ? -8.675 12.029 13.019 1.00 74.44 119 GLU A O 1
ATOM 944 N N . GLU A 1 120 ? -8.051 12.407 15.135 1.00 67.88 120 GLU A N 1
ATOM 945 C CA . GLU A 1 120 ? -6.878 11.527 15.072 1.00 67.88 120 GLU A CA 1
ATOM 946 C C . GLU A 1 120 ? -7.247 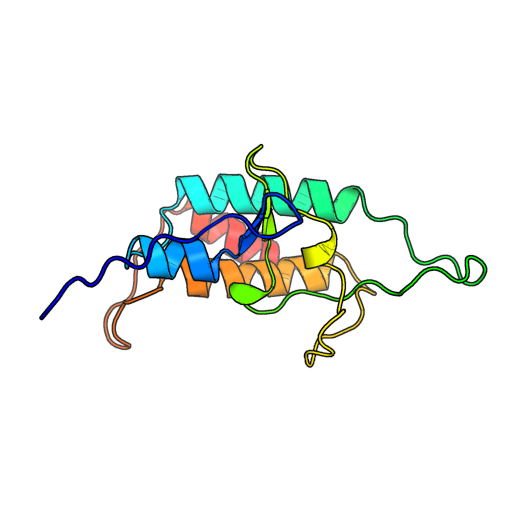10.098 15.471 1.00 67.88 120 GLU A C 1
ATOM 948 O O . GLU A 1 120 ? -7.893 9.848 16.498 1.00 67.88 120 GLU A O 1
ATOM 953 N N . ARG A 1 121 ? -6.806 9.130 14.666 1.00 71.69 121 ARG A N 1
ATOM 954 C CA . ARG A 1 121 ? -6.977 7.716 14.980 1.00 71.69 121 ARG A CA 1
ATOM 955 C C . ARG A 1 121 ? -5.881 7.261 15.939 1.00 71.69 121 ARG A C 1
ATOM 957 O O . ARG A 1 121 ? -4.700 7.414 15.653 1.00 71.69 121 ARG A O 1
ATOM 964 N N . SER A 1 122 ? -6.260 6.644 17.058 1.00 78.06 122 SER A N 1
ATOM 965 C CA . SER A 1 122 ? -5.293 5.952 17.915 1.00 78.06 122 SER A CA 1
ATOM 966 C C . SER A 1 122 ? -4.967 4.581 17.326 1.00 78.06 122 SER A C 1
ATOM 968 O O . SER A 1 122 ? -5.891 3.796 17.084 1.00 78.06 122 SER A O 1
ATOM 970 N N . PHE A 1 123 ? -3.685 4.282 17.148 1.00 82.44 123 PHE A N 1
ATOM 971 C CA . PHE A 1 123 ? -3.207 2.983 16.681 1.00 82.44 123 PHE A CA 1
ATOM 972 C C . PHE A 1 123 ? -2.745 2.103 17.845 1.00 82.44 123 PHE A C 1
ATOM 974 O O . PHE A 1 123 ? -2.461 2.584 18.943 1.00 82.44 123 PHE A O 1
ATOM 981 N N . SER A 1 124 ? -2.662 0.794 17.612 1.00 84.94 124 SER A N 1
ATOM 982 C CA . SER A 1 124 ? -1.914 -0.098 18.499 1.00 84.94 124 SER A CA 1
ATOM 983 C C . SER A 1 124 ? -0.424 0.258 18.519 1.00 84.94 124 SER A C 1
ATOM 985 O O . SER A 1 124 ? 0.140 0.732 17.527 1.00 84.94 124 SER A O 1
ATOM 987 N N . ARG A 1 125 ? 0.243 -0.017 19.647 1.00 84.88 125 ARG A N 1
ATOM 988 C CA . ARG A 1 125 ? 1.684 0.231 19.803 1.00 84.88 125 ARG A CA 1
ATOM 989 C C . ARG A 1 125 ? 2.494 -0.518 18.745 1.00 84.88 125 ARG A C 1
ATOM 991 O O . ARG A 1 125 ? 3.478 0.000 18.237 1.00 84.88 125 ARG A O 1
ATOM 998 N N . GLU A 1 126 ? 2.067 -1.722 18.385 1.00 85.94 126 GLU A N 1
ATOM 999 C CA . GLU A 1 126 ? 2.729 -2.550 17.382 1.00 85.94 126 GLU A CA 1
ATOM 1000 C C . GLU A 1 126 ? 2.709 -1.895 15.994 1.00 85.94 126 GLU A C 1
ATOM 1002 O O . GLU A 1 126 ? 3.678 -2.001 15.238 1.00 85.94 126 GLU A O 1
ATOM 1007 N N . LEU A 1 127 ? 1.609 -1.220 15.645 1.00 82.12 127 LEU A N 1
ATOM 1008 C CA . LEU A 1 127 ? 1.481 -0.528 14.367 1.00 82.12 127 LEU A CA 1
ATOM 1009 C C . LEU A 1 127 ? 2.260 0.795 14.362 1.00 82.12 127 LEU A C 1
ATOM 1011 O O . LEU A 1 127 ? 2.893 1.128 13.360 1.00 82.12 127 LEU A O 1
ATOM 1015 N N . GL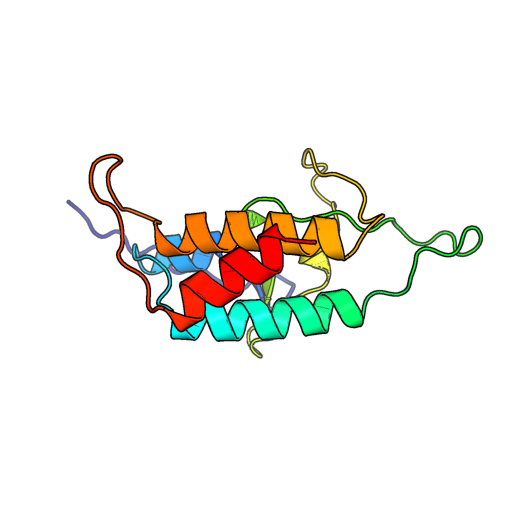U A 1 128 ? 2.289 1.507 15.489 1.00 84.38 128 GLU A N 1
ATOM 1016 C CA . GLU A 1 128 ? 3.179 2.660 15.678 1.00 84.38 128 GLU A CA 1
ATOM 1017 C C . GLU A 1 128 ? 4.653 2.256 15.520 1.00 84.38 128 GLU A C 1
ATOM 1019 O O . GLU A 1 128 ? 5.403 2.912 14.796 1.00 84.38 128 GLU A O 1
ATOM 1024 N N . ASP A 1 129 ? 5.063 1.135 16.120 1.00 85.19 129 ASP A N 1
ATOM 1025 C CA . ASP A 1 129 ? 6.418 0.592 16.000 1.00 85.19 129 ASP A CA 1
ATOM 1026 C C . ASP A 1 129 ? 6.763 0.218 14.549 1.00 85.19 129 ASP A C 1
ATOM 1028 O O . ASP A 1 129 ? 7.886 0.465 14.100 1.00 85.19 129 ASP A O 1
ATOM 1032 N N . LEU A 1 130 ? 5.806 -0.316 13.778 1.00 81.94 130 LEU A N 1
ATOM 1033 C CA . LEU A 1 130 ? 5.985 -0.555 12.342 1.00 81.94 130 LEU A CA 1
ATOM 1034 C C . LEU A 1 130 ? 6.236 0.749 11.583 1.00 81.94 130 LEU A C 1
ATOM 1036 O O . LEU A 1 130 ? 7.163 0.809 10.774 1.00 81.94 130 LEU A O 1
ATOM 1040 N N . PHE A 1 131 ? 5.423 1.781 11.814 1.00 81.81 131 PHE A N 1
ATOM 1041 C CA . PHE A 1 131 ? 5.613 3.068 11.148 1.00 81.81 131 PHE A CA 1
ATOM 1042 C C . PHE A 1 131 ? 6.948 3.703 11.530 1.00 81.81 131 PHE A C 1
ATOM 1044 O O . PHE A 1 131 ? 7.659 4.196 10.655 1.00 81.81 131 PHE A O 1
ATOM 1051 N N . ASN A 1 132 ? 7.339 3.614 12.801 1.00 83.00 132 ASN A N 1
ATOM 1052 C CA . ASN A 1 132 ? 8.645 4.063 13.271 1.00 83.00 132 ASN A CA 1
ATOM 1053 C C . ASN A 1 132 ? 9.787 3.308 12.581 1.00 83.00 132 ASN A C 1
ATOM 1055 O O . ASN A 1 132 ? 10.745 3.929 12.123 1.00 83.00 132 ASN A O 1
ATOM 1059 N N . LEU A 1 133 ? 9.672 1.983 12.442 1.00 79.56 133 LEU A N 1
ATOM 1060 C CA . LEU A 1 133 ? 10.652 1.167 11.730 1.00 79.56 133 LEU A CA 1
ATOM 1061 C C . LEU A 1 133 ? 10.765 1.590 10.262 1.00 79.56 133 LEU A C 1
ATOM 1063 O O . LEU A 1 133 ? 11.877 1.812 9.782 1.00 79.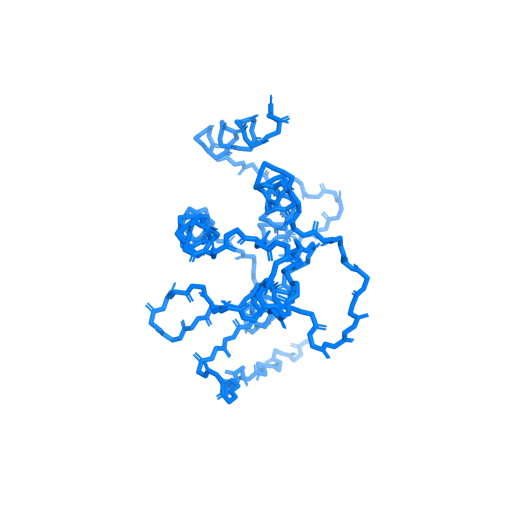56 133 LEU A O 1
ATOM 1067 N N . ILE A 1 134 ? 9.631 1.735 9.569 1.00 79.69 134 ILE A N 1
ATOM 1068 C CA . ILE A 1 134 ? 9.576 2.183 8.173 1.00 79.69 134 ILE A CA 1
ATOM 1069 C C . ILE A 1 134 ? 10.249 3.555 8.027 1.00 79.69 134 ILE A C 1
ATOM 1071 O O . ILE A 1 134 ? 11.065 3.725 7.125 1.00 79.69 134 ILE A O 1
ATOM 1075 N N . ASN A 1 135 ? 9.969 4.490 8.940 1.00 73.56 135 ASN A N 1
ATOM 1076 C CA . ASN A 1 135 ? 10.459 5.873 8.914 1.00 73.56 135 ASN A CA 1
ATOM 1077 C C . ASN A 1 135 ? 11.919 6.055 9.366 1.00 73.56 135 ASN A C 1
ATOM 1079 O O . ASN A 1 135 ? 12.474 7.139 9.203 1.00 73.56 135 ASN A O 1
ATOM 1083 N N . SER A 1 136 ? 12.547 5.021 9.931 1.00 73.38 136 SER A N 1
ATOM 1084 C CA . SER A 1 136 ? 13.916 5.083 10.468 1.00 73.38 136 SER A CA 1
ATOM 1085 C C . SER A 1 136 ? 15.036 4.750 9.466 1.00 73.38 136 SER A C 1
ATOM 1087 O O . SER A 1 136 ? 16.209 4.806 9.842 1.00 73.38 136 SER A O 1
ATOM 1089 N N . GLY A 1 137 ? 14.696 4.370 8.225 1.00 55.22 137 GLY A N 1
ATOM 1090 C CA . GLY A 1 137 ? 15.622 3.773 7.244 1.00 55.22 137 GLY A CA 1
ATOM 1091 C C . GLY A 1 137 ? 15.948 4.585 5.995 1.00 55.22 137 GLY A C 1
ATOM 1092 O O . GLY A 1 137 ? 15.433 5.709 5.822 1.00 55.22 137 GLY A O 1
#

pLDDT: mean 85.9, std 12.7, range [39.56, 97.38]

Radius of gyration: 15.7 Å; chains: 1; bounding box: 49×31×42 Å

Foldseek 3Di:
DDPPQDDDDQDPQQKDFLVNVCSNVVHFDDVVVLVLLLVLVVVLLVPDDDDDPPDPDAFWWQDQESRLWIAHPVRHTDSSSRHCPPPPPTHTPPDPLVSLLSSLNRNCCRRCRPPDPVDDDDDDPVVVVSSVVSVVD